Protein AF-A0A9X0WE01-F1 (afdb_monomer)

Foldseek 3Di:
DPPDPDDDQKDKDFDKDLDDDPDQLWDWDFFDDPVHTGIITTRLVPIDIGGPVPDDDDRDDDDPVRVVSNVVSNCVVVVVDDD

Mean predicted aligned error: 5.56 Å

Structure (mmCIF, N/CA/C/O backbone):
data_AF-A0A9X0WE01-F1
#
_entry.id   AF-A0A9X0WE01-F1
#
loop_
_atom_site.group_PDB
_atom_site.id
_atom_site.type_symbol
_atom_site.label_atom_id
_atom_site.label_alt_id
_atom_site.label_comp_id
_atom_site.label_asym_id
_atom_site.label_entity_id
_atom_site.label_seq_id
_atom_site.pdbx_PDB_ins_code
_atom_site.Cartn_x
_atom_site.Cartn_y
_atom_site.Cartn_z
_atom_site.occupancy
_atom_site.B_iso_or_equiv
_atom_site.auth_seq_id
_atom_site.auth_comp_id
_atom_site.auth_asym_id
_atom_site.auth_atom_id
_atom_site.pdbx_PDB_model_num
ATOM 1 N N . MET A 1 1 ? -37.751 -4.684 -10.527 1.00 41.62 1 MET A N 1
ATOM 2 C CA . MET A 1 1 ? -36.907 -4.776 -9.314 1.00 41.62 1 MET A CA 1
ATOM 3 C C . MET A 1 1 ? -35.530 -5.264 -9.727 1.00 41.62 1 MET A C 1
ATOM 5 O O . MET A 1 1 ? -35.420 -6.389 -10.186 1.00 41.62 1 MET A O 1
ATOM 9 N N . HIS A 1 2 ? -34.506 -4.414 -9.650 1.00 46.72 2 HIS A N 1
ATOM 10 C CA . HIS A 1 2 ? -33.120 -4.812 -9.900 1.00 46.72 2 HIS A CA 1
ATOM 11 C C . HIS A 1 2 ? -32.584 -5.378 -8.579 1.00 46.72 2 HIS A C 1
ATOM 13 O O . HIS A 1 2 ? -32.386 -4.630 -7.623 1.00 46.72 2 HIS A O 1
ATOM 19 N N . THR A 1 3 ? -32.466 -6.700 -8.465 1.00 52.09 3 THR A N 1
ATOM 20 C CA . THR A 1 3 ? -31.825 -7.342 -7.311 1.00 52.09 3 THR A CA 1
ATOM 21 C C . THR A 1 3 ? -30.399 -6.822 -7.217 1.00 52.09 3 THR A C 1
ATOM 23 O O . THR A 1 3 ? -29.606 -7.039 -8.131 1.00 52.09 3 THR A O 1
ATOM 26 N N . ALA A 1 4 ? -30.081 -6.104 -6.137 1.00 61.06 4 ALA A N 1
ATOM 27 C CA . ALA A 1 4 ? -28.716 -5.682 -5.862 1.00 61.06 4 ALA A CA 1
ATOM 28 C C . ALA A 1 4 ? -27.819 -6.926 -5.899 1.00 61.06 4 ALA A C 1
ATOM 30 O O . ALA A 1 4 ? -28.031 -7.861 -5.124 1.00 61.06 4 ALA A O 1
ATOM 31 N N . ALA A 1 5 ? -26.872 -6.966 -6.839 1.00 68.56 5 ALA A N 1
ATOM 32 C CA . ALA A 1 5 ? -25.968 -8.095 -6.986 1.00 68.56 5 ALA A CA 1
ATOM 33 C C . ALA A 1 5 ? -25.291 -8.380 -5.638 1.00 68.56 5 ALA A C 1
ATOM 35 O O . ALA A 1 5 ? -24.768 -7.465 -4.989 1.00 68.56 5 ALA A O 1
ATOM 36 N N . ALA A 1 6 ? -25.340 -9.639 -5.197 1.00 77.81 6 ALA A N 1
ATOM 37 C CA . ALA A 1 6 ? -24.721 -10.051 -3.948 1.00 77.81 6 ALA A CA 1
ATOM 38 C C . ALA A 1 6 ? -23.237 -9.656 -3.971 1.00 77.81 6 ALA A C 1
ATOM 40 O O . ALA A 1 6 ? -22.509 -9.965 -4.917 1.00 77.81 6 ALA A O 1
ATOM 41 N N . ARG A 1 7 ? -22.783 -8.928 -2.944 1.00 80.12 7 ARG A N 1
ATOM 42 C CA . ARG A 1 7 ? -21.376 -8.526 -2.858 1.00 80.12 7 ARG A CA 1
ATOM 43 C C . ARG A 1 7 ? -20.509 -9.785 -2.724 1.00 80.12 7 ARG A C 1
ATOM 45 O O . ARG A 1 7 ? -20.844 -10.639 -1.903 1.00 80.12 7 ARG A O 1
ATOM 52 N N . PRO A 1 8 ? -19.375 -9.887 -3.441 1.00 86.12 8 PRO A N 1
ATOM 53 C CA . PRO A 1 8 ? -18.459 -11.012 -3.278 1.00 86.12 8 PRO A CA 1
ATOM 54 C C . PRO A 1 8 ? -18.011 -11.155 -1.819 1.00 86.12 8 PRO A C 1
ATOM 56 O O . PRO A 1 8 ? -17.757 -10.146 -1.159 1.00 86.12 8 PRO A O 1
ATOM 59 N N . GLY A 1 9 ? -17.871 -12.388 -1.322 1.00 93.50 9 GLY A N 1
ATOM 60 C CA . GLY A 1 9 ? -17.428 -12.672 0.055 1.00 93.50 9 GLY A CA 1
ATOM 61 C C . GLY A 1 9 ? -15.973 -12.279 0.358 1.00 93.50 9 GLY A C 1
ATOM 62 O O . GLY A 1 9 ? -15.575 -12.230 1.522 1.00 93.50 9 GLY A O 1
ATOM 63 N N . SER A 1 10 ? -15.202 -11.941 -0.676 1.00 96.38 10 SER A N 1
ATOM 64 C CA . SER A 1 10 ? -13.820 -11.466 -0.593 1.00 96.38 10 SER A CA 1
ATOM 65 C C . SER A 1 10 ? -13.660 -10.110 -1.281 1.00 96.38 10 SER A C 1
ATOM 67 O O . SER A 1 10 ? -14.485 -9.707 -2.103 1.00 96.38 10 SER A O 1
ATOM 69 N N . ILE A 1 11 ? -12.584 -9.406 -0.943 1.00 95.31 11 ILE A N 1
ATOM 70 C CA . ILE A 1 11 ? -12.119 -8.199 -1.628 1.00 95.31 11 ILE A CA 1
ATOM 71 C C . ILE A 1 11 ? -10.695 -8.405 -2.129 1.00 95.31 11 ILE A C 1
ATOM 73 O O . ILE A 1 11 ? -9.953 -9.208 -1.570 1.00 95.31 11 ILE A O 1
ATOM 77 N N . LEU A 1 12 ? -10.304 -7.649 -3.149 1.00 94.88 12 LEU A N 1
ATOM 78 C CA . LEU A 1 12 ? -8.898 -7.477 -3.485 1.00 94.88 12 LEU A CA 1
ATOM 79 C C . LEU A 1 12 ? -8.325 -6.355 -2.617 1.00 94.88 12 LEU A C 1
ATOM 81 O O . LEU A 1 12 ? -8.954 -5.307 -2.466 1.00 94.88 12 LEU A O 1
ATOM 85 N N . ALA A 1 13 ? -7.155 -6.586 -2.035 1.00 95.19 13 ALA A N 1
ATOM 86 C CA . ALA A 1 13 ? -6.468 -5.631 -1.182 1.00 95.19 13 ALA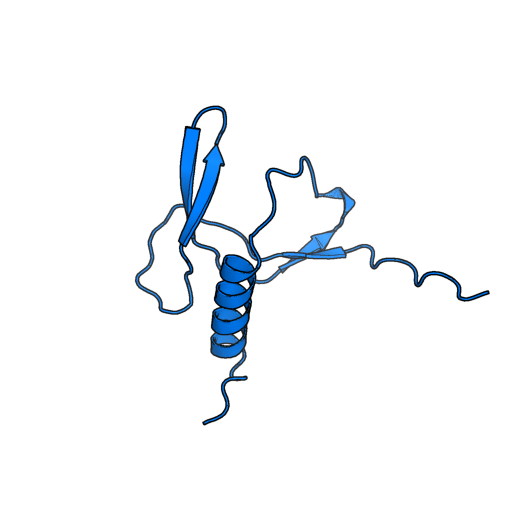 A CA 1
ATOM 87 C C . ALA A 1 13 ? -4.998 -5.516 -1.589 1.00 95.19 13 ALA A C 1
ATOM 89 O O . ALA A 1 13 ? -4.331 -6.522 -1.836 1.00 95.19 13 ALA A O 1
ATOM 90 N N . CYS A 1 14 ? -4.492 -4.284 -1.606 1.00 95.75 14 CYS A N 1
ATOM 91 C CA . CYS A 1 14 ? -3.062 -4.011 -1.679 1.00 95.75 14 CYS A CA 1
ATOM 92 C C . CYS A 1 14 ? -2.548 -3.794 -0.250 1.00 95.75 14 CYS A C 1
ATOM 94 O O . CYS A 1 14 ? -3.019 -2.868 0.419 1.00 95.75 14 CYS A O 1
ATOM 96 N N . PRO A 1 15 ? -1.621 -4.623 0.250 1.00 96.00 15 PRO A N 1
ATOM 97 C CA . PRO A 1 15 ? -1.049 -4.419 1.571 1.00 96.00 15 PRO A CA 1
ATOM 98 C C . PRO A 1 15 ? -0.171 -3.162 1.610 1.00 96.00 15 PRO A C 1
ATOM 100 O O . PRO A 1 15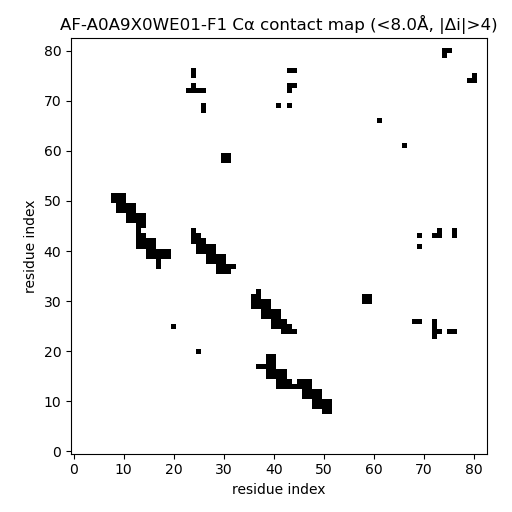 ? 0.359 -2.717 0.592 1.00 96.00 15 PRO A O 1
ATOM 103 N N . PHE A 1 16 ? 0.009 -2.611 2.809 1.00 95.94 16 PHE A N 1
ATOM 104 C CA . PHE A 1 16 ? 0.941 -1.515 3.071 1.00 95.94 16 PHE A CA 1
ATOM 105 C C . PHE A 1 16 ? 2.177 -2.023 3.812 1.00 95.94 16 PHE A C 1
ATOM 107 O O . PHE A 1 16 ? 2.099 -2.974 4.589 1.00 95.94 16 PHE A O 1
ATOM 114 N N . THR A 1 17 ? 3.307 -1.357 3.604 1.00 95.44 17 THR A N 1
ATOM 115 C CA . THR A 1 17 ? 4.543 -1.550 4.372 1.00 95.44 17 THR A CA 1
ATOM 116 C C . THR A 1 17 ? 5.095 -0.207 4.837 1.00 95.44 17 THR A C 1
ATOM 118 O O . THR A 1 17 ? 4.813 0.823 4.233 1.00 95.44 17 THR A O 1
ATOM 121 N N . THR A 1 18 ? 5.891 -0.200 5.900 1.00 96.06 18 THR A N 1
ATOM 122 C CA . THR A 1 18 ? 6.685 0.970 6.313 1.00 96.06 18 THR A CA 1
ATOM 123 C C . THR A 1 18 ? 8.088 0.958 5.711 1.00 96.06 18 THR A C 1
ATOM 125 O O . THR A 1 18 ? 8.814 1.935 5.849 1.00 96.06 18 THR A O 1
ATOM 128 N N . TYR A 1 19 ? 8.483 -0.146 5.071 1.00 94.56 19 TYR A N 1
ATOM 129 C CA . TYR A 1 19 ? 9.771 -0.260 4.403 1.00 94.56 19 TYR A CA 1
ATOM 130 C C . TYR A 1 19 ? 9.751 0.520 3.089 1.00 94.56 19 TYR A C 1
ATOM 132 O O . TYR A 1 19 ? 8.920 0.259 2.216 1.00 94.56 19 TYR A O 1
ATOM 140 N N . GLU A 1 20 ? 10.662 1.479 2.972 1.00 93.19 20 GLU A N 1
ATOM 141 C CA . GLU A 1 20 ? 10.852 2.248 1.753 1.00 93.19 20 GLU A CA 1
ATOM 142 C C . GLU A 1 20 ? 11.679 1.443 0.754 1.00 93.19 20 GLU A C 1
ATOM 144 O O . GLU A 1 20 ? 12.771 0.970 1.055 1.00 93.19 20 GLU A O 1
ATOM 149 N N . GLU A 1 21 ? 11.133 1.299 -0.444 1.00 90.38 21 GLU A N 1
ATOM 150 C CA . GLU A 1 21 ? 11.756 0.618 -1.568 1.00 90.38 21 GLU A CA 1
ATOM 151 C C . GLU A 1 21 ? 11.713 1.587 -2.745 1.00 90.38 21 GLU A C 1
ATOM 153 O O . GLU A 1 21 ? 10.642 2.103 -3.081 1.00 90.38 21 GLU A O 1
ATOM 158 N N . ALA A 1 22 ? 12.866 1.847 -3.361 1.00 86.56 22 ALA A N 1
ATOM 159 C CA . ALA A 1 22 ? 12.975 2.731 -4.516 1.00 86.56 22 ALA A CA 1
ATOM 160 C C . ALA A 1 22 ? 12.430 2.036 -5.776 1.00 86.56 22 ALA A C 1
ATOM 162 O O . ALA A 1 22 ? 13.180 1.635 -6.662 1.00 86.56 22 ALA A O 1
ATOM 163 N N . ALA A 1 23 ? 11.109 1.871 -5.832 1.00 87.81 23 ALA A N 1
ATOM 164 C CA . ALA A 1 23 ? 10.398 1.231 -6.926 1.00 87.81 23 ALA A CA 1
ATOM 165 C C . ALA A 1 23 ? 9.275 2.144 -7.447 1.00 87.81 23 ALA A C 1
ATOM 167 O O . ALA A 1 23 ? 8.495 2.675 -6.651 1.00 87.81 23 ALA A O 1
ATOM 168 N N . PRO A 1 24 ? 9.126 2.301 -8.777 1.00 84.94 24 PRO A N 1
ATOM 169 C CA . PRO A 1 24 ? 8.174 3.248 -9.368 1.00 84.94 24 PRO A CA 1
ATOM 170 C C . PRO A 1 24 ? 6.707 2.900 -9.075 1.00 84.94 24 PRO A C 1
ATOM 172 O O . PRO A 1 24 ? 5.836 3.761 -9.154 1.00 84.94 24 PRO A O 1
ATOM 175 N N . TYR A 1 25 ? 6.424 1.649 -8.705 1.00 87.31 25 TYR A N 1
ATOM 176 C CA . TYR A 1 25 ? 5.090 1.183 -8.335 1.00 87.31 25 TYR A CA 1
ATOM 177 C C . TYR A 1 25 ? 4.763 1.352 -6.838 1.00 87.31 25 TYR A C 1
ATOM 179 O O . TYR A 1 25 ? 3.642 1.065 -6.426 1.00 87.31 25 TYR A O 1
ATOM 187 N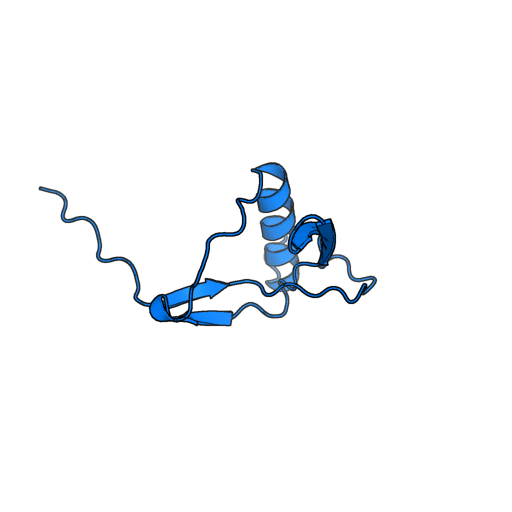 N . ARG A 1 26 ? 5.691 1.826 -5.993 1.00 90.50 26 ARG A N 1
ATOM 188 C CA . ARG A 1 26 ? 5.444 2.030 -4.553 1.00 90.50 26 ARG A CA 1
ATOM 189 C C . ARG A 1 26 ? 4.998 3.464 -4.266 1.00 90.50 26 ARG A C 1
ATOM 191 O O . ARG A 1 26 ? 5.803 4.347 -3.990 1.00 90.50 26 ARG A O 1
ATOM 198 N N . ALA A 1 27 ? 3.685 3.696 -4.289 1.00 90.62 27 ALA A N 1
ATOM 199 C CA . ALA A 1 27 ? 3.119 4.998 -3.931 1.00 90.62 27 ALA A CA 1
ATOM 200 C C . ALA A 1 27 ? 3.132 5.228 -2.406 1.00 90.62 27 ALA A C 1
ATOM 202 O O . ALA A 1 27 ? 2.791 4.337 -1.620 1.00 90.62 27 ALA A O 1
ATOM 203 N N . ARG A 1 28 ? 3.508 6.444 -1.993 1.00 92.75 28 ARG A N 1
ATOM 204 C CA . ARG A 1 28 ? 3.588 6.864 -0.587 1.00 92.75 28 ARG A CA 1
ATOM 205 C C . ARG A 1 28 ? 2.220 7.285 -0.049 1.00 92.75 28 ARG A C 1
ATOM 207 O O . ARG A 1 28 ? 1.513 8.064 -0.680 1.00 92.75 28 ARG A O 1
ATOM 214 N N . PHE A 1 29 ? 1.897 6.832 1.155 1.00 94.44 29 PHE A N 1
ATOM 215 C CA . PHE A 1 29 ? 0.691 7.165 1.904 1.00 94.44 29 PHE A CA 1
ATOM 216 C C . PHE A 1 29 ? 1.034 7.514 3.347 1.00 94.44 29 PHE A C 1
ATOM 218 O O . PHE A 1 29 ? 1.864 6.864 3.976 1.00 94.44 29 PHE A O 1
ATOM 225 N N . ASP A 1 30 ? 0.339 8.502 3.888 1.00 93.81 30 ASP A N 1
ATOM 226 C CA . ASP A 1 30 ? 0.407 8.860 5.297 1.00 93.81 30 ASP A CA 1
ATOM 227 C C . ASP A 1 30 ? -0.828 8.248 5.982 1.00 93.81 30 ASP A C 1
ATOM 229 O O . ASP A 1 30 ? -1.960 8.659 5.727 1.00 93.81 30 ASP A O 1
ATOM 233 N N . LEU A 1 31 ? -0.621 7.176 6.759 1.00 92.56 31 LEU A N 1
ATOM 234 C CA . LEU A 1 31 ? -1.693 6.378 7.370 1.00 92.56 31 LEU A CA 1
ATOM 235 C C . LEU A 1 31 ? -1.793 6.630 8.880 1.00 92.56 31 LEU A C 1
ATOM 237 O O . LEU A 1 31 ? -0.758 6.807 9.525 1.00 92.56 31 LEU A O 1
ATOM 241 N N . PRO A 1 32 ? -2.994 6.572 9.481 1.00 90.88 32 PRO A N 1
ATOM 242 C CA . PRO A 1 32 ? -3.135 6.649 10.932 1.00 90.88 32 PRO A CA 1
ATOM 243 C C . PRO A 1 32 ? -2.422 5.497 11.653 1.00 90.88 32 PRO A C 1
ATOM 245 O O . PRO A 1 32 ? -2.492 4.340 11.231 1.00 90.88 32 PRO A O 1
ATOM 248 N N . ALA A 1 33 ? -1.761 5.815 12.764 1.00 88.25 33 ALA A N 1
ATOM 249 C CA . ALA A 1 33 ? -1.083 4.874 13.647 1.00 88.25 33 ALA A CA 1
ATOM 250 C C . ALA A 1 33 ? -1.274 5.315 15.110 1.00 88.25 33 ALA A C 1
ATOM 252 O O . ALA A 1 33 ? -0.407 5.956 15.700 1.00 88.25 33 ALA A O 1
ATOM 253 N N . GLY A 1 34 ? -2.437 4.992 15.685 1.00 87.12 34 GLY A N 1
ATOM 254 C CA . GLY A 1 34 ? -2.850 5.532 16.984 1.00 87.12 34 GLY A CA 1
ATOM 255 C C . GLY A 1 34 ? -3.122 7.033 16.880 1.00 87.12 34 GLY A C 1
ATOM 256 O O . GLY A 1 34 ? -3.866 7.456 16.000 1.00 87.12 34 GLY A O 1
ATOM 257 N N . GLU A 1 35 ? -2.488 7.826 17.744 1.00 86.94 35 GLU A N 1
ATOM 258 C CA . GLU A 1 35 ? -2.562 9.297 17.719 1.00 86.94 35 GLU A CA 1
ATOM 259 C C . GLU A 1 35 ? -1.586 9.942 16.717 1.00 86.94 35 GLU A C 1
ATOM 261 O O . GLU A 1 35 ? -1.597 11.156 16.522 1.00 86.94 35 GLU A O 1
ATOM 266 N N . ALA A 1 36 ? -0.739 9.141 16.066 1.00 90.75 36 ALA A N 1
ATOM 267 C CA . ALA A 1 36 ? 0.256 9.610 15.111 1.00 90.75 36 ALA A CA 1
ATOM 268 C C . ALA A 1 36 ? -0.124 9.278 13.661 1.00 90.75 36 ALA A C 1
ATOM 270 O O . ALA A 1 36 ? -1.021 8.482 13.372 1.00 90.75 36 ALA A O 1
ATOM 271 N N . VAL A 1 37 ? 0.629 9.860 12.730 1.00 93.00 37 VAL A N 1
ATOM 272 C CA . VAL A 1 37 ? 0.592 9.520 11.306 1.00 93.00 37 VAL A CA 1
ATOM 273 C C . VAL A 1 37 ? 1.894 8.826 10.938 1.00 93.00 37 VAL A C 1
ATOM 275 O O . VAL A 1 37 ? 2.981 9.280 11.296 1.00 93.00 37 VAL A O 1
ATOM 278 N N . ARG A 1 38 ? 1.789 7.712 10.215 1.00 94.75 38 ARG A N 1
ATOM 279 C CA . ARG A 1 38 ? 2.924 6.897 9.800 1.00 94.75 38 ARG A CA 1
ATOM 280 C C . ARG A 1 38 ? 3.017 6.827 8.285 1.00 94.75 38 ARG A C 1
ATOM 282 O O . ARG A 1 38 ? 2.110 6.331 7.610 1.00 94.75 38 ARG A O 1
ATOM 289 N N . ARG A 1 39 ? 4.172 7.248 7.772 1.00 95.44 39 ARG A N 1
ATOM 290 C CA . ARG A 1 39 ? 4.542 7.061 6.370 1.00 95.44 39 ARG A CA 1
ATOM 291 C C . ARG A 1 39 ? 4.559 5.572 6.036 1.00 95.44 39 ARG A C 1
ATOM 293 O O . ARG A 1 39 ? 5.193 4.774 6.723 1.00 95.44 39 ARG A O 1
ATOM 300 N N . SER A 1 40 ? 3.839 5.222 4.986 1.00 95.94 40 SER A N 1
ATOM 301 C CA . SER A 1 40 ? 3.641 3.862 4.508 1.00 95.94 40 SER A CA 1
ATOM 302 C C . SER A 1 40 ? 3.667 3.846 2.981 1.00 95.94 40 SER A C 1
ATOM 304 O O . SER A 1 40 ? 3.460 4.868 2.329 1.00 95.94 40 SER A O 1
ATOM 306 N N . TYR A 1 41 ? 3.890 2.678 2.400 1.00 96.12 41 TYR A N 1
ATOM 307 C CA . TYR A 1 41 ? 3.965 2.468 0.961 1.00 96.12 41 TYR A CA 1
ATOM 308 C C . TYR A 1 41 ? 3.002 1.355 0.573 1.00 96.12 41 TYR A C 1
ATOM 310 O O . TYR A 1 41 ? 3.009 0.284 1.186 1.00 96.12 41 TYR A O 1
ATOM 318 N N . VAL A 1 42 ? 2.152 1.611 -0.420 1.00 96.00 42 VAL A N 1
ATOM 319 C CA . VAL A 1 42 ? 1.247 0.587 -0.956 1.00 96.00 42 VAL A CA 1
ATOM 320 C C . VAL A 1 42 ? 2.040 -0.397 -1.811 1.00 96.00 42 VAL A C 1
ATOM 322 O O . VAL A 1 42 ? 2.822 0.007 -2.667 1.00 96.00 42 VAL A O 1
ATOM 325 N N . MET A 1 43 ? 1.838 -1.692 -1.587 1.00 96.56 43 MET A N 1
ATOM 326 C CA . MET A 1 43 ? 2.504 -2.771 -2.316 1.00 96.56 43 MET A CA 1
ATOM 327 C C . MET A 1 43 ? 1.558 -3.340 -3.375 1.00 96.56 43 MET A C 1
ATOM 329 O O . MET A 1 43 ? 0.953 -4.395 -3.180 1.00 96.56 43 MET A O 1
ATOM 333 N N . VAL A 1 44 ? 1.377 -2.620 -4.487 1.00 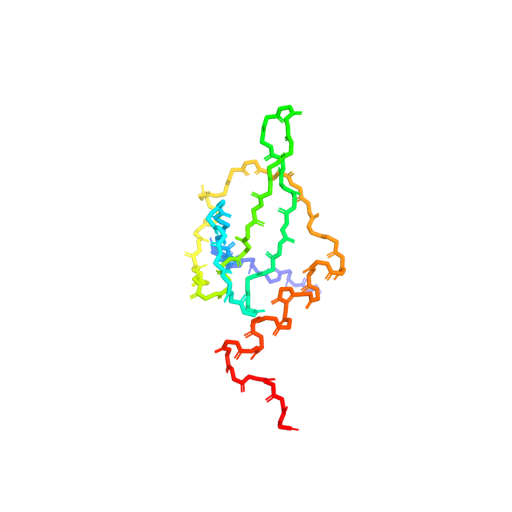95.25 44 VAL A N 1
ATOM 334 C CA . VAL A 1 44 ? 0.514 -3.074 -5.602 1.00 95.25 44 VAL A CA 1
ATOM 335 C C . VAL A 1 44 ? 1.024 -4.361 -6.267 1.00 95.25 44 VAL A C 1
ATOM 337 O O . VAL A 1 44 ? 0.234 -5.096 -6.848 1.00 95.25 44 VAL A O 1
ATOM 340 N N . ASP A 1 45 ? 2.311 -4.677 -6.107 1.00 93.88 45 ASP A N 1
ATOM 341 C CA . ASP A 1 45 ? 2.958 -5.938 -6.494 1.00 93.88 45 ASP A CA 1
ATOM 342 C C . ASP A 1 45 ? 2.505 -7.142 -5.655 1.00 93.88 45 ASP A C 1
ATOM 344 O O . ASP A 1 45 ? 2.738 -8.287 -6.032 1.00 93.88 45 ASP A O 1
ATOM 348 N N . LYS A 1 46 ? 1.838 -6.900 -4.521 1.00 95.69 46 LYS A N 1
ATOM 349 C CA . LYS A 1 46 ? 1.391 -7.933 -3.574 1.00 95.69 46 LYS A CA 1
ATOM 350 C C . LYS A 1 46 ? -0.128 -7.969 -3.430 1.00 95.69 46 LYS A C 1
ATOM 352 O O . LYS A 1 46 ? -0.642 -8.230 -2.340 1.00 95.69 46 LYS A O 1
ATOM 357 N N . LEU A 1 47 ? -0.846 -7.673 -4.515 1.00 95.19 47 LEU A N 1
ATOM 358 C CA . LEU A 1 47 ? -2.305 -7.740 -4.561 1.00 95.19 47 LEU A CA 1
ATOM 359 C C . LEU A 1 47 ? -2.790 -9.121 -4.101 1.00 95.19 47 LEU A C 1
ATOM 361 O O . LEU A 1 47 ? -2.353 -10.150 -4.612 1.00 95.19 47 LEU A O 1
ATOM 365 N N . THR A 1 48 ? -3.709 -9.144 -3.139 1.00 96.12 48 THR A N 1
ATOM 366 C CA . THR A 1 48 ? -4.210 -10.392 -2.559 1.00 96.12 48 THR A CA 1
ATOM 367 C C . THR A 1 48 ? -5.717 -10.358 -2.344 1.00 96.12 48 THR A C 1
ATOM 369 O O . THR A 1 48 ? -6.308 -9.299 -2.125 1.00 96.12 48 THR A O 1
ATOM 372 N N . ALA A 1 49 ? -6.351 -11.528 -2.404 1.00 97.00 49 ALA A N 1
ATOM 373 C CA . ALA A 1 49 ? -7.756 -11.692 -2.066 1.00 97.00 49 ALA A CA 1
ATOM 374 C C . ALA A 1 49 ? -7.912 -11.931 -0.556 1.00 97.00 49 ALA A C 1
ATOM 376 O O . ALA A 1 49 ? -7.363 -12.880 0.002 1.00 97.00 49 ALA A O 1
ATOM 377 N N . VAL A 1 50 ? -8.705 -11.091 0.108 1.00 96.38 50 VAL A N 1
ATOM 378 C CA . VAL A 1 50 ? -8.967 -11.161 1.550 1.00 96.38 50 VAL A CA 1
ATOM 379 C C . VAL A 1 50 ? -10.456 -11.381 1.783 1.00 96.38 50 VAL A C 1
ATOM 381 O O . VAL A 1 50 ? -11.290 -10.662 1.231 1.00 96.38 50 VAL A O 1
ATOM 384 N N . ARG A 1 51 ? -10.807 -12.367 2.615 1.00 95.88 51 ARG A N 1
ATOM 385 C CA . ARG A 1 51 ? -12.198 -12.584 3.036 1.00 95.88 51 ARG A CA 1
ATOM 386 C C . ARG A 1 51 ? -12.706 -11.369 3.817 1.00 95.88 51 ARG A C 1
ATOM 388 O O . ARG A 1 51 ? -11.984 -10.819 4.645 1.00 95.88 51 ARG A O 1
ATOM 395 N N . ARG A 1 52 ? -13.953 -10.957 3.578 1.00 94.06 52 ARG A N 1
ATOM 396 C CA . ARG A 1 52 ? -14.533 -9.757 4.210 1.00 94.06 52 ARG A CA 1
ATOM 397 C C . ARG A 1 52 ? -14.614 -9.833 5.734 1.00 94.06 52 ARG A C 1
ATOM 399 O O . ARG A 1 52 ? -14.545 -8.795 6.375 1.00 94.06 52 ARG A O 1
ATOM 406 N N . ASP A 1 53 ? -14.732 -11.028 6.301 1.00 94.75 53 ASP A N 1
ATOM 407 C CA . ASP A 1 53 ? -14.757 -11.260 7.752 1.00 94.75 53 ASP A CA 1
ATOM 408 C C . ASP A 1 53 ? -13.390 -11.066 8.430 1.00 94.75 53 ASP A C 1
ATOM 410 O O . ASP A 1 53 ? -13.319 -10.975 9.651 1.00 94.75 53 ASP A O 1
ATOM 414 N N . ARG A 1 54 ? -12.305 -10.960 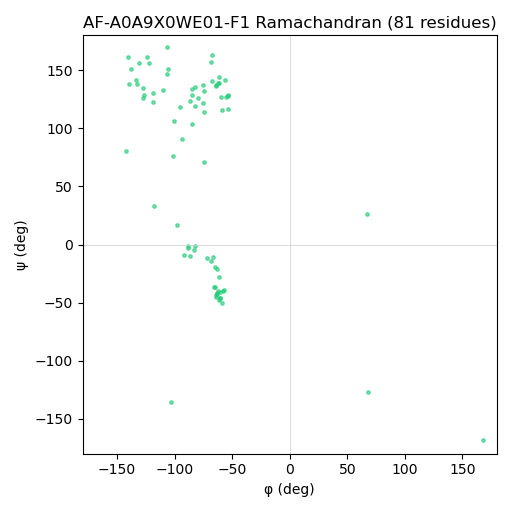7.650 1.00 95.06 54 ARG A N 1
ATOM 415 C CA . ARG A 1 54 ? -10.972 -10.570 8.136 1.00 95.06 54 ARG A CA 1
ATOM 416 C C . ARG A 1 54 ? -10.745 -9.059 8.124 1.00 95.06 54 ARG A C 1
ATOM 418 O O . ARG A 1 54 ? -9.661 -8.608 8.480 1.00 95.06 54 ARG A O 1
ATOM 425 N N . LEU A 1 55 ? -11.724 -8.276 7.672 1.00 93.19 55 LEU A N 1
ATOM 426 C CA . LEU A 1 55 ? -11.648 -6.821 7.716 1.00 93.19 55 LEU A CA 1
ATOM 427 C C . LEU A 1 55 ? -12.118 -6.341 9.086 1.00 93.19 55 LEU A C 1
ATOM 429 O O . LEU A 1 55 ? -13.203 -6.700 9.538 1.00 93.19 55 LEU A O 1
ATOM 433 N N . TRP A 1 56 ? -11.299 -5.513 9.724 1.00 90.94 56 TRP A N 1
ATOM 434 C CA . TRP A 1 56 ? -11.618 -4.897 11.009 1.00 90.94 56 TRP A CA 1
ATOM 435 C C . TRP A 1 56 ? -12.035 -3.435 10.811 1.00 90.94 56 TRP A C 1
ATOM 437 O O . TRP A 1 56 ? -12.818 -3.112 9.918 1.00 90.94 56 TRP A O 1
ATOM 447 N N . ALA A 1 57 ? -11.522 -2.538 11.650 1.00 89.94 57 ALA A N 1
ATOM 448 C CA . ALA A 1 57 ? -11.846 -1.125 11.609 1.00 89.94 57 ALA A CA 1
ATOM 449 C C . ALA A 1 57 ? -11.385 -0.462 10.302 1.00 89.94 57 ALA A C 1
ATOM 451 O O . ALA A 1 57 ? -10.263 -0.660 9.830 1.00 89.94 57 ALA A O 1
ATOM 452 N N . GLN A 1 58 ? -12.247 0.389 9.745 1.00 91.56 58 GLN A N 1
ATOM 453 C CA . GLN A 1 58 ? -11.878 1.272 8.646 1.00 91.56 58 GLN A CA 1
ATOM 454 C C . GLN A 1 58 ? -11.019 2.420 9.198 1.00 91.56 58 GLN A C 1
ATOM 456 O O . GLN A 1 58 ? -11.519 3.263 9.936 1.00 91.56 58 GLN A O 1
ATOM 461 N N . ILE A 1 59 ? -9.744 2.477 8.811 1.00 90.50 59 ILE A N 1
ATOM 462 C CA . ILE A 1 59 ? -8.799 3.503 9.295 1.00 90.50 59 ILE A CA 1
ATOM 463 C C . ILE A 1 59 ? -8.825 4.807 8.483 1.00 90.50 59 ILE A C 1
ATOM 465 O O . ILE A 1 59 ? -8.204 5.787 8.865 1.00 90.50 59 ILE A O 1
ATOM 469 N N . GLY A 1 60 ? -9.514 4.835 7.342 1.00 89.94 60 GLY A N 1
ATOM 470 C CA . GLY A 1 60 ? -9.575 6.013 6.481 1.00 89.94 60 GLY A CA 1
ATOM 471 C C . GLY A 1 60 ? -10.172 5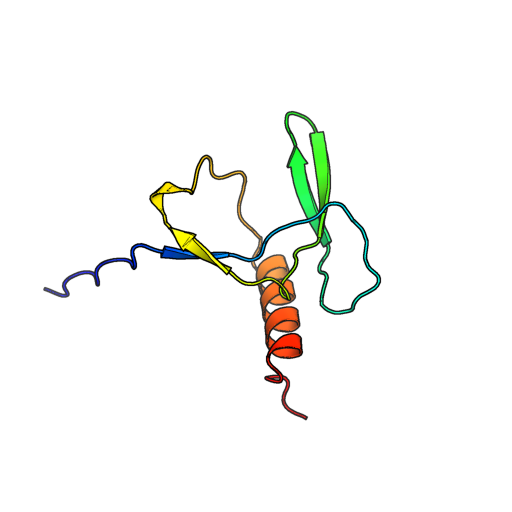.706 5.115 1.00 89.94 60 GLY A C 1
ATOM 472 O O . GLY A 1 60 ? -10.753 4.637 4.903 1.00 89.94 60 GLY A O 1
ATOM 473 N N . ARG A 1 61 ? -10.047 6.656 4.188 1.00 92.12 61 ARG A N 1
ATOM 474 C CA . ARG A 1 61 ? -10.346 6.481 2.761 1.00 92.12 61 ARG A CA 1
ATOM 475 C C . ARG A 1 61 ? -9.284 7.202 1.948 1.00 92.12 61 ARG A C 1
ATOM 477 O O . ARG A 1 61 ? -8.910 8.316 2.298 1.00 92.12 61 ARG A O 1
ATOM 484 N N . ALA A 1 62 ? -8.825 6.568 0.876 1.00 92.12 62 ALA A N 1
ATOM 485 C CA . ALA A 1 62 ? -7.938 7.220 -0.073 1.00 92.12 62 ALA A CA 1
ATOM 486 C C . ALA A 1 62 ? -8.693 8.331 -0.817 1.00 92.12 62 ALA A C 1
ATOM 488 O O . ALA A 1 62 ? -9.860 8.161 -1.182 1.00 92.12 62 ALA A O 1
ATOM 489 N N . SER A 1 63 ? -8.024 9.456 -1.054 1.00 93.56 63 SER A N 1
ATOM 490 C CA . SER A 1 63 ? -8.525 10.498 -1.948 1.00 93.56 63 SER A CA 1
ATOM 491 C C . SER A 1 63 ? -8.555 10.005 -3.399 1.00 93.56 63 SER A C 1
ATOM 493 O O . SER A 1 63 ? -7.881 9.037 -3.762 1.00 93.56 63 SER A O 1
ATOM 495 N N . SER A 1 64 ? -9.296 10.694 -4.269 1.00 94.94 64 SER A N 1
ATOM 496 C CA . SER A 1 64 ? -9.324 10.373 -5.703 1.00 94.94 64 SER A CA 1
ATOM 497 C C . SER A 1 64 ? -7.927 10.411 -6.332 1.00 94.94 64 SER A C 1
ATOM 499 O O . SER A 1 64 ? -7.590 9.538 -7.125 1.00 94.94 64 SER A O 1
ATOM 501 N N . GLN A 1 65 ? -7.087 11.370 -5.930 1.00 93.81 65 GLN A N 1
ATOM 502 C CA . GLN A 1 65 ? -5.701 11.482 -6.391 1.00 93.81 65 GLN A CA 1
ATOM 503 C C . GLN A 1 65 ? -4.858 10.275 -5.955 1.00 93.81 65 GLN A C 1
ATOM 505 O O . GLN A 1 65 ? -4.137 9.691 -6.760 1.00 93.81 65 GLN A O 1
ATOM 510 N N . GLN A 1 66 ? -4.982 9.860 -4.694 1.00 93.62 66 GLN A N 1
ATOM 511 C CA 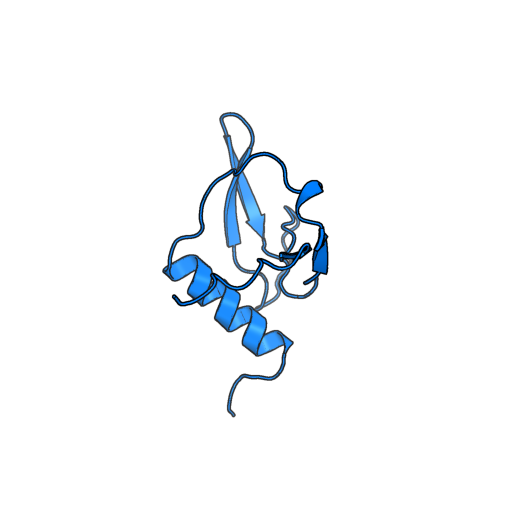. GLN A 1 66 ? -4.304 8.669 -4.183 1.00 93.62 66 GLN A CA 1
ATOM 512 C C . GLN A 1 66 ? -4.757 7.396 -4.912 1.00 93.62 66 GLN A C 1
ATOM 514 O O . GLN A 1 66 ? -3.938 6.545 -5.255 1.00 93.62 66 GLN A O 1
ATOM 519 N N . MET A 1 67 ? -6.054 7.275 -5.205 1.00 94.88 67 MET A N 1
ATOM 520 C CA . MET A 1 67 ? -6.579 6.155 -5.988 1.00 94.88 67 MET A CA 1
ATOM 521 C C . MET A 1 67 ? -6.070 6.155 -7.432 1.00 94.88 67 MET A C 1
ATOM 523 O O . MET A 1 67 ? -5.776 5.084 -7.959 1.00 94.88 67 MET A O 1
ATOM 527 N N . GLN A 1 68 ? -5.909 7.322 -8.063 1.00 94.25 68 GLN A N 1
ATOM 528 C CA . GLN A 1 68 ? -5.302 7.429 -9.395 1.00 94.25 68 GLN A CA 1
ATOM 529 C C . GLN A 1 68 ? -3.839 6.970 -9.395 1.00 94.25 68 GLN A C 1
ATOM 531 O O . GLN A 1 68 ? -3.432 6.238 -10.296 1.00 94.25 68 GLN A O 1
ATOM 536 N N . GLN A 1 69 ? -3.063 7.332 -8.366 1.00 92.94 69 GLN A N 1
ATOM 537 C CA . GLN A 1 69 ? -1.680 6.865 -8.209 1.00 92.94 69 GLN A CA 1
ATOM 538 C C . GLN A 1 69 ? -1.613 5.338 -8.084 1.00 92.94 69 GLN A C 1
ATOM 540 O O . GLN A 1 69 ? -0.828 4.696 -8.781 1.00 92.94 69 GLN A O 1
ATOM 545 N N . VAL A 1 70 ? -2.480 4.748 -7.254 1.00 94.25 70 VAL A N 1
ATOM 546 C CA . VAL A 1 70 ? -2.588 3.289 -7.097 1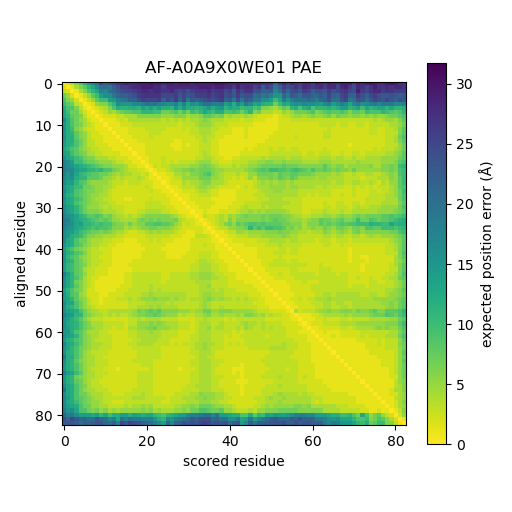.00 94.25 70 VAL A CA 1
ATOM 547 C C . VAL A 1 70 ? -2.974 2.619 -8.415 1.00 94.25 70 VAL A C 1
ATOM 549 O O . VAL A 1 70 ? -2.343 1.638 -8.796 1.00 94.25 70 VAL A O 1
ATOM 552 N N . ALA A 1 71 ? -3.971 3.146 -9.132 1.00 93.44 71 ALA A N 1
ATOM 553 C CA . ALA A 1 71 ? -4.420 2.592 -10.408 1.00 93.44 71 ALA A CA 1
ATOM 554 C C . ALA A 1 71 ? -3.323 2.644 -11.483 1.00 93.44 71 ALA A C 1
ATOM 556 O O . ALA A 1 71 ? -3.120 1.660 -12.191 1.00 93.44 71 ALA A O 1
ATOM 557 N N . SER A 1 72 ? -2.588 3.756 -11.576 1.00 92.94 72 SER A N 1
ATOM 558 C CA . SER A 1 72 ? -1.457 3.903 -12.500 1.00 92.94 72 SER A CA 1
ATOM 559 C C . SER A 1 72 ? -0.348 2.888 -12.202 1.00 92.94 72 SER A C 1
ATOM 561 O O . SER A 1 72 ? 0.083 2.156 -13.093 1.00 92.94 72 SER A O 1
ATOM 563 N N . ALA A 1 73 ? 0.037 2.750 -10.928 1.00 93.31 73 ALA A N 1
ATOM 564 C CA . ALA A 1 73 ? 1.023 1.758 -10.505 1.00 93.31 73 ALA A CA 1
ATOM 565 C C . ALA A 1 73 ? 0.567 0.318 -10.813 1.00 93.31 73 ALA A C 1
ATOM 567 O O . ALA A 1 73 ? 1.355 -0.496 -11.291 1.00 93.31 73 ALA A O 1
ATOM 568 N N . MET A 1 74 ? -0.720 0.016 -10.601 1.00 93.62 74 MET A N 1
ATOM 569 C CA . MET A 1 74 ? -1.305 -1.292 -10.918 1.00 93.62 74 MET A CA 1
ATOM 570 C C . MET A 1 74 ? -1.281 -1.580 -12.421 1.00 93.62 74 MET A C 1
ATOM 572 O O . MET A 1 74 ? -0.909 -2.680 -12.819 1.00 93.62 74 MET A O 1
ATOM 576 N N . ARG A 1 75 ? -1.619 -0.595 -13.267 1.00 93.50 75 ARG A N 1
ATOM 577 C CA . ARG A 1 75 ? -1.498 -0.728 -14.728 1.00 93.50 75 ARG A CA 1
ATOM 578 C C . ARG A 1 75 ? -0.063 -1.036 -15.141 1.00 93.50 75 ARG A C 1
ATOM 580 O O . ARG A 1 75 ? 0.129 -1.886 -16.001 1.00 93.50 75 ARG A O 1
ATOM 587 N N . GLY A 1 76 ? 0.918 -0.398 -14.503 1.00 92.06 76 GLY A N 1
ATOM 588 C CA . GLY A 1 76 ? 2.335 -0.674 -14.736 1.00 92.06 76 GLY A CA 1
ATOM 589 C C . GLY A 1 76 ? 2.730 -2.113 -14.453 1.00 92.06 76 GLY A C 1
ATOM 590 O O . GLY A 1 76 ? 3.306 -2.770 -15.313 1.00 92.06 76 GLY A O 1
ATOM 591 N N . ILE A 1 77 ? 2.354 -2.632 -13.286 1.00 91.31 77 ILE A N 1
ATOM 592 C CA . ILE A 1 77 ? 2.661 -4.018 -12.905 1.00 91.31 77 ILE A CA 1
ATOM 593 C C . ILE A 1 77 ? 1.956 -5.034 -13.805 1.00 91.31 77 ILE A C 1
ATOM 595 O O . ILE A 1 77 ? 2.522 -6.076 -14.120 1.00 91.31 77 ILE A O 1
ATOM 599 N N . LEU A 1 78 ? 0.727 -4.738 -14.225 1.00 92.06 78 LEU A N 1
ATOM 600 C CA . LEU A 1 78 ? -0.067 -5.632 -15.065 1.00 92.06 78 LEU A CA 1
ATOM 601 C C . LEU A 1 78 ? 0.277 -5.534 -16.561 1.00 92.06 78 LEU A C 1
ATOM 603 O O . LEU A 1 78 ? -0.342 -6.233 -17.358 1.00 92.06 78 LEU A O 1
ATOM 607 N N . GLY A 1 79 ? 1.216 -4.668 -16.959 1.00 90.94 79 GLY A N 1
ATOM 608 C CA . GLY A 1 79 ? 1.552 -4.450 -18.371 1.00 90.94 79 GLY A CA 1
ATOM 609 C C . GLY A 1 79 ? 0.422 -3.798 -19.179 1.00 90.94 79 GLY A C 1
ATOM 610 O O . GLY A 1 79 ? 0.336 -3.990 -20.384 1.00 90.94 79 GLY A O 1
ATOM 611 N N . LEU A 1 80 ? -0.460 -3.040 -18.519 1.00 91.00 80 LEU A N 1
ATOM 612 C CA . LEU A 1 80 ? -1.621 -2.353 -19.109 1.00 91.00 80 LEU A CA 1
ATOM 613 C C . LEU A 1 80 ? -1.340 -0.873 -19.418 1.00 91.00 80 LEU A C 1
ATOM 615 O O . LEU A 1 80 ? -2.2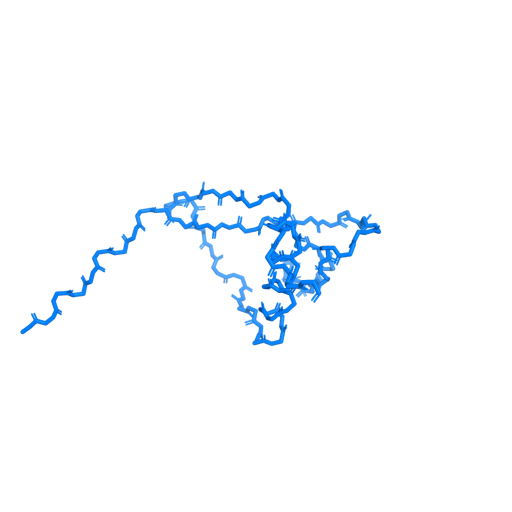65 -0.054 -19.526 1.00 91.00 80 LEU A O 1
ATOM 619 N N . ILE A 1 81 ? -0.065 -0.498 -19.460 1.00 81.88 81 ILE A N 1
ATOM 620 C CA . ILE A 1 81 ? 0.351 0.798 -19.981 1.00 81.88 81 ILE A CA 1
ATOM 621 C C . ILE A 1 81 ? 0.394 0.621 -21.498 1.00 81.88 81 ILE A C 1
ATOM 623 O O . ILE A 1 81 ? 1.085 -0.271 -21.984 1.00 81.88 81 ILE A O 1
ATOM 627 N N . GLU A 1 82 ? -0.408 1.396 -22.228 1.00 61.22 82 GLU A N 1
ATOM 628 C CA . GLU A 1 82 ? -0.271 1.443 -23.686 1.00 61.22 82 GLU A CA 1
ATOM 629 C C . GLU A 1 82 ? 1.136 1.967 -24.031 1.00 61.22 82 GLU A C 1
ATOM 631 O O . GLU A 1 82 ? 1.661 2.782 -23.261 1.00 61.22 82 GLU A O 1
ATOM 636 N N . PRO A 1 83 ? 1.763 1.458 -25.107 1.00 58.16 83 PRO A N 1
ATOM 637 C CA . PRO A 1 83 ? 3.090 1.894 -25.539 1.00 58.16 83 PRO A CA 1
ATOM 638 C C . PRO A 1 83 ? 3.146 3.385 -25.895 1.00 58.16 83 PRO A C 1
ATOM 640 O O . PRO A 1 83 ? 2.117 3.937 -26.350 1.00 58.16 83 PRO A O 1
#

Sequence (83 aa):
MHTAAARPGSILACPFTTYEEAAPYRARFDLPAGEAVRRSYVMVDKLTAVRRDRLWAQIGRASSQQMQQVASAMRGILGLIEP

Nearest PDB structures (foldseek):
  9g2g-assembly1_B  TM=8.802E-01  e=1.504E-04  Staphylococcus aureus
  6kyt-assembly2_G  TM=8.605E-01  e=1.409E-04  Mycobacterium tuberculosis H37Rv
  5dlo-assembly1_A  TM=8.864E-01  e=3.099E-04  Staphylococcus aureus
  1ne8-assembly1_A-2  TM=8.599E-01  e=3.310E-04  Bacillus subtilis
  9g48-assembly1_B  TM=8.677E-01  e=5.598E-04  Staphylococcus aureus

Solvent-accessible surface area (backbone atoms only — not comparable to full-atom values): 5360 Å² total; per-residue (Å²): 135,84,78,76,76,79,76,70,71,50,42,81,44,60,48,74,40,71,73,87,62,102,46,95,50,47,50,79,43,80,39,75,54,86,98,44,76,39,71,29,26,40,35,56,93,55,62,40,82,42,54,54,89,78,60,77,85,82,84,74,78,80,50,73,68,57,49,48,54,53,50,52,28,41,29,55,76,71,66,64,58,80,132

pLDDT: mean 89.36, std 11.14, range [41.62, 97.0]

Organism: NCBI:txid1064514

Radius of gyration: 15.07 Å; Cα contacts (8 Å, |Δi|>4): 101; chains: 1; bounding box: 50×24×43 Å

Secondary structure (DSSP, 8-state):
---PPPPPSEEEE--EESS----TT--EEEEEETTEEEEEEE-GGG-EEEEGGG---------HHHHHHHHHHHHHHTT-S--

InterPro domains:
  IPR003477 mRNA interferase PemK-like [PF02452] (9-76)
  IPR011067 Plasmid maintenance toxin/Cell growth inhibitor [G3DSA:2.30.30.110] (2-81)